Protein AF-A0A971DNL9-F1 (afdb_monomer)

Sequence (76 aa):
MIIDIHGHLGNINIAPFWQADEKKLEEHLNKAGVDYLCVSSSKSLMYDVEEGNADLAKALEISDKLLGYVTVNPIF

Mean predicted aligned error: 2.83 Å

pLDDT: mean 94.61, std 5.97, range [64.81, 98.5]

Nearest PDB structures (foldseek):
  4s1o-assembly1_A  TM=6.546E-01  e=3.845E+00  Mycobacterium tuberculosis H37Rv
  9fyb-assembly1_B  TM=6.368E-01  e=6.155E+00  Enterococcus faecium
  4s1o-assembly2_B  TM=5.677E-01  e=8.055E+00  Mycobacterium tuberculosis H37Rv
  7yzm-assembly1_B  TM=5.079E-01  e=6.155E+00  Carboxydothermus hydrogenoformans Z-2901

Secondary structure (DSSP, 8-state):
--EEEEEEEEEE-SSSPEEE-HHHHHHHHHHHT-SEEEEEEHHHHHT-HHHHHHHHHHHHTT-TTEEEE----TT-

Solvent-accessible surface area (backbone atoms only — not comparable to full-atom values): 4385 Å² total; per-residue (Å²): 140,42,72,46,80,80,47,62,39,44,57,44,96,51,89,78,71,49,71,27,53,64,67,51,48,52,55,49,33,60,75,70,69,36,63,34,40,28,28,32,27,33,38,28,77,73,78,39,40,66,64,17,42,54,54,43,54,58,43,47,77,75,31,96,46,49,42,80,48,82,65,79,66,88,92,108

Radius of gyration: 12.16 Å; Cα contacts (8 Å, |Δi|>4): 124; chains: 1; bounding box: 26×26×34 Å

Structure (mmCIF, N/CA/C/O backbone):
data_AF-A0A971DNL9-F1
#
_entry.id   AF-A0A971DNL9-F1
#
loop_
_atom_site.group_PDB
_atom_site.id
_atom_site.type_symbol
_atom_site.label_atom_id
_atom_site.label_alt_id
_atom_site.label_comp_id
_atom_site.label_asym_id
_atom_site.label_entity_id
_atom_site.label_seq_id
_atom_site.pdbx_PDB_ins_code
_atom_site.Cartn_x
_atom_site.Cartn_y
_atom_sit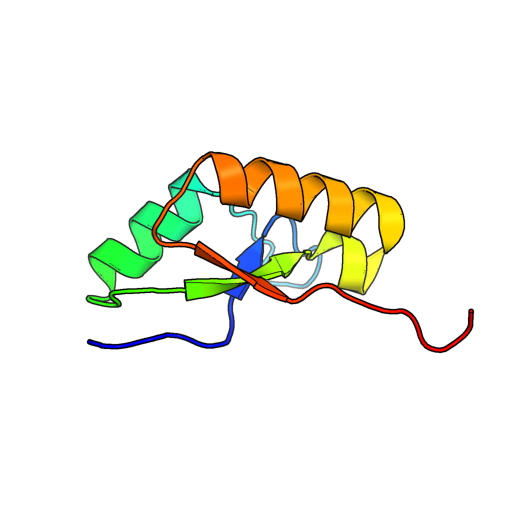e.Cartn_z
_atom_site.occupancy
_atom_site.B_iso_or_equiv
_atom_site.auth_seq_id
_atom_site.auth_comp_id
_atom_site.auth_asym_id
_atom_site.auth_atom_id
_atom_site.pdbx_PDB_model_num
ATOM 1 N N . MET A 1 1 ? -16.787 -2.683 11.171 1.00 92.50 1 MET A N 1
ATOM 2 C CA . MET A 1 1 ? -15.940 -3.127 10.057 1.00 92.50 1 MET A CA 1
ATOM 3 C C . MET A 1 1 ? -16.190 -2.236 8.857 1.00 92.50 1 MET A C 1
ATOM 5 O O . MET A 1 1 ? -17.169 -2.429 8.145 1.00 92.50 1 MET A O 1
ATOM 9 N N . ILE A 1 2 ? -15.337 -1.233 8.698 1.00 98.12 2 ILE A N 1
ATOM 10 C CA . ILE A 1 2 ? -15.266 -0.298 7.581 1.00 98.12 2 ILE A CA 1
ATOM 11 C C . ILE A 1 2 ? -13.938 -0.564 6.879 1.00 98.12 2 ILE A C 1
ATOM 13 O O . ILE A 1 2 ? -12.891 -0.560 7.522 1.00 98.12 2 ILE A O 1
ATOM 17 N N . ILE A 1 3 ? -13.991 -0.811 5.576 1.00 98.31 3 ILE A N 1
ATOM 18 C CA . ILE A 1 3 ? -12.807 -1.037 4.750 1.00 98.31 3 ILE A CA 1
ATOM 19 C C . ILE A 1 3 ? -12.765 0.079 3.719 1.00 98.31 3 ILE A C 1
ATOM 21 O O . ILE A 1 3 ? -13.727 0.255 2.970 1.00 98.31 3 ILE A O 1
ATOM 25 N N . ASP A 1 4 ? -11.667 0.822 3.694 1.00 98.19 4 ASP A N 1
ATOM 26 C CA . ASP A 1 4 ? -11.372 1.736 2.600 1.00 98.19 4 ASP A CA 1
ATOM 27 C C . ASP A 1 4 ? -10.608 0.961 1.525 1.00 98.19 4 ASP A C 1
ATOM 29 O O . ASP A 1 4 ? -9.584 0.333 1.794 1.00 98.19 4 ASP A O 1
ATOM 33 N N . ILE A 1 5 ? -11.143 0.959 0.309 1.00 98.12 5 ILE A N 1
ATOM 34 C CA . ILE A 1 5 ? -10.601 0.189 -0.810 1.00 98.12 5 ILE A CA 1
ATOM 35 C C . ILE A 1 5 ? -9.632 1.003 -1.673 1.00 98.12 5 ILE A C 1
ATOM 37 O O . ILE A 1 5 ? -9.205 0.510 -2.714 1.00 98.12 5 ILE A O 1
ATOM 41 N N . HIS A 1 6 ? -9.306 2.244 -1.300 1.00 96.69 6 HIS A N 1
ATOM 42 C CA . HIS A 1 6 ? -8.469 3.107 -2.130 1.00 96.69 6 HIS A CA 1
ATOM 43 C C . HIS A 1 6 ? -7.484 3.941 -1.305 1.00 96.69 6 HIS A C 1
ATOM 45 O O . HIS A 1 6 ? -7.712 5.112 -1.014 1.00 96.69 6 HIS A O 1
ATOM 51 N N . GLY A 1 7 ? -6.305 3.377 -1.051 1.00 95.06 7 GLY A N 1
ATOM 52 C CA . GLY A 1 7 ? -5.121 4.116 -0.613 1.00 95.06 7 GLY A CA 1
ATOM 53 C C . GLY A 1 7 ? -3.913 3.897 -1.524 1.00 95.06 7 GLY A C 1
ATOM 54 O O . GLY A 1 7 ? -3.885 2.979 -2.353 1.00 95.06 7 GLY A O 1
ATOM 55 N N . HIS A 1 8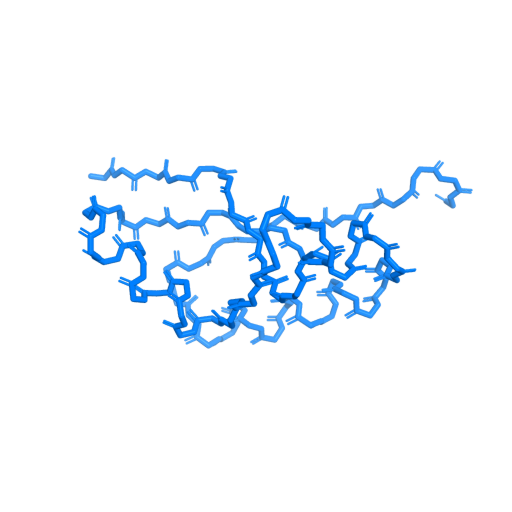 ? -2.882 4.727 -1.3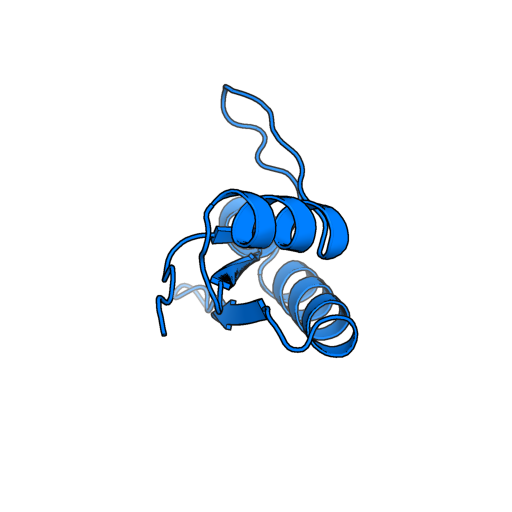44 1.00 96.25 8 HIS A N 1
ATOM 56 C CA . HIS A 1 8 ? -1.589 4.500 -1.985 1.00 96.25 8 HIS A CA 1
ATOM 57 C C . HIS A 1 8 ? -0.422 4.620 -1.002 1.00 96.25 8 HIS A C 1
ATOM 59 O O . HIS A 1 8 ? -0.365 5.553 -0.204 1.00 96.25 8 HIS A O 1
ATOM 65 N N . LEU A 1 9 ? 0.508 3.668 -1.088 1.00 97.31 9 LEU A N 1
ATOM 66 C CA . LEU A 1 9 ? 1.775 3.646 -0.363 1.00 97.31 9 LEU A CA 1
ATOM 67 C C . LEU A 1 9 ? 2.855 4.371 -1.172 1.00 97.31 9 LEU A C 1
ATOM 69 O O . LEU A 1 9 ? 3.014 4.142 -2.373 1.00 97.31 9 LEU A O 1
ATOM 73 N N . GLY A 1 10 ? 3.657 5.182 -0.492 1.00 95.31 10 GLY A N 1
ATOM 74 C CA . GLY A 1 10 ? 4.805 5.866 -1.068 1.00 95.31 10 GLY A CA 1
ATOM 75 C C . GLY A 1 10 ? 4.498 7.313 -1.431 1.00 95.31 10 GLY A C 1
ATOM 76 O O . GLY A 1 10 ? 3.755 8.001 -0.735 1.00 95.31 10 GLY A O 1
ATOM 77 N N . ASN A 1 11 ? 5.139 7.797 -2.491 1.00 92.81 11 ASN A N 1
ATOM 78 C CA . ASN A 1 11 ? 5.114 9.199 -2.891 1.00 92.81 11 ASN A CA 1
ATOM 79 C C . ASN A 1 11 ? 4.260 9.398 -4.149 1.00 92.81 11 ASN A C 1
ATOM 81 O O . ASN A 1 11 ? 4.489 8.720 -5.151 1.00 92.81 11 ASN A O 1
ATOM 85 N N . ILE A 1 12 ? 3.330 10.353 -4.110 1.00 86.50 12 ILE A N 1
ATOM 86 C CA . ILE A 1 12 ? 2.637 10.855 -5.297 1.00 86.50 12 ILE A CA 1
ATOM 87 C C . ILE A 1 12 ? 3.183 12.238 -5.644 1.00 86.50 12 ILE A C 1
ATOM 89 O O . ILE A 1 12 ? 2.958 13.220 -4.938 1.00 86.50 12 ILE A O 1
ATOM 93 N N . ASN A 1 13 ? 3.849 12.327 -6.797 1.00 81.06 13 ASN A N 1
ATOM 94 C CA . ASN A 1 13 ? 4.414 13.578 -7.306 1.00 81.06 13 ASN A CA 1
ATOM 95 C C . ASN A 1 13 ? 3.418 14.395 -8.159 1.00 81.06 13 ASN A C 1
ATOM 97 O O . ASN A 1 13 ? 3.797 15.053 -9.126 1.00 81.06 13 ASN A O 1
ATOM 101 N N . ILE A 1 14 ? 2.127 14.313 -7.833 1.00 79.31 14 ILE A N 1
ATOM 102 C CA . ILE A 1 14 ? 1.039 15.066 -8.471 1.00 79.31 14 ILE A CA 1
ATOM 103 C C . ILE A 1 14 ? 0.419 15.948 -7.394 1.00 79.31 14 ILE A C 1
ATOM 105 O O . ILE A 1 14 ? 0.151 15.469 -6.300 1.00 79.31 14 ILE A O 1
ATOM 109 N N . ALA A 1 15 ? 0.205 17.233 -7.685 1.00 77.12 15 ALA A N 1
ATOM 110 C CA . ALA A 1 15 ? -0.316 18.176 -6.701 1.00 77.12 15 ALA A CA 1
ATOM 111 C C . ALA A 1 15 ? -1.718 17.765 -6.181 1.00 77.12 15 ALA A C 1
ATOM 113 O O . ALA A 1 15 ? -2.593 17.472 -6.998 1.00 77.12 15 ALA A O 1
ATOM 114 N N . PRO A 1 16 ? -1.969 17.819 -4.856 1.00 79.75 16 PRO A N 1
ATOM 115 C CA . PRO A 1 16 ? -1.017 18.174 -3.799 1.00 79.75 16 PRO A CA 1
ATOM 116 C C . PRO A 1 16 ? 0.031 17.073 -3.593 1.00 79.75 16 PRO A C 1
ATOM 118 O O . PRO A 1 16 ? -0.322 15.908 -3.511 1.00 79.75 16 PRO A O 1
ATOM 121 N N . PHE A 1 17 ? 1.311 17.441 -3.482 1.00 85.69 17 PHE A N 1
ATOM 122 C CA . PHE A 1 17 ? 2.372 16.472 -3.196 1.00 85.69 17 PHE A CA 1
ATOM 123 C C . PHE A 1 17 ? 2.129 15.826 -1.834 1.00 85.69 17 PHE A C 1
ATOM 125 O O . PHE A 1 17 ? 1.962 16.534 -0.835 1.00 85.69 17 PHE A O 1
ATOM 132 N N . TRP A 1 18 ? 2.143 14.499 -1.782 1.00 88.56 18 TRP A N 1
ATOM 133 C CA . TRP A 1 18 ? 2.018 13.777 -0.527 1.00 88.56 18 TRP A CA 1
ATOM 134 C C . TRP A 1 18 ? 2.822 12.484 -0.536 1.00 88.56 18 TRP A C 1
ATOM 136 O O . TRP A 1 18 ? 3.044 11.851 -1.568 1.00 88.56 18 TRP A O 1
ATOM 14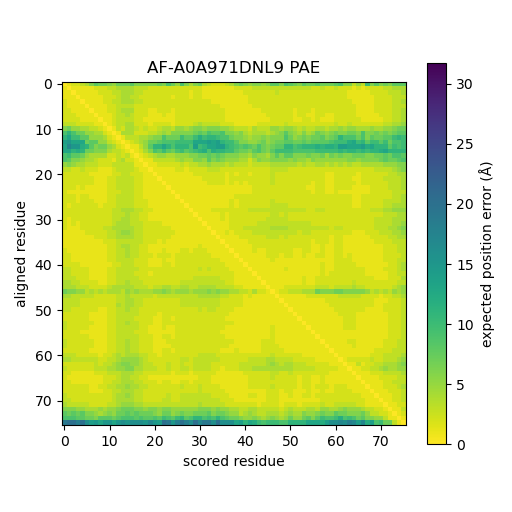6 N N 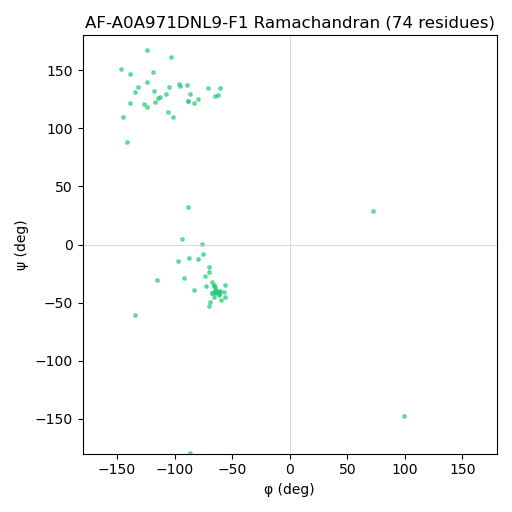. GLN A 1 19 ? 3.249 12.105 0.664 1.00 93.19 19 GLN A N 1
ATOM 147 C CA . GLN A 1 19 ? 3.994 10.892 0.933 1.00 93.19 19 GLN A CA 1
ATOM 148 C C . GLN A 1 19 ? 3.397 10.220 2.164 1.00 93.19 19 GLN A C 1
ATOM 150 O O . GLN A 1 19 ? 3.192 10.875 3.188 1.00 93.19 19 GLN A O 1
ATOM 155 N N . ALA A 1 20 ? 3.138 8.921 2.063 1.00 95.56 20 ALA A N 1
ATOM 156 C CA . ALA A 1 20 ? 2.679 8.117 3.183 1.00 95.56 20 ALA A CA 1
ATOM 157 C C . ALA A 1 20 ? 3.383 6.757 3.175 1.00 95.56 20 ALA A C 1
ATOM 159 O O . ALA A 1 20 ? 3.323 6.021 2.191 1.00 95.56 20 ALA A O 1
ATOM 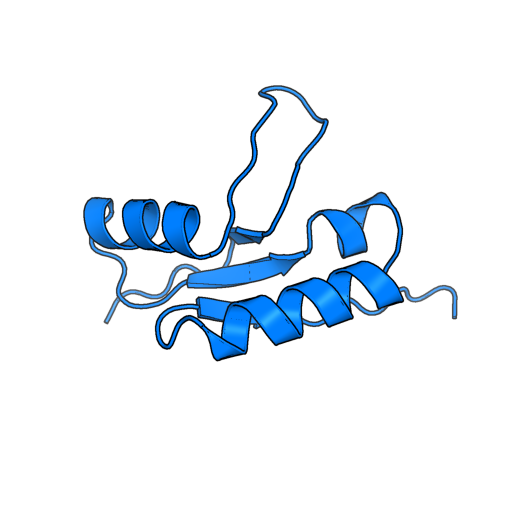160 N N . ASP A 1 21 ? 4.073 6.449 4.268 1.00 96.69 21 ASP A N 1
ATOM 161 C CA . ASP A 1 21 ? 4.549 5.105 4.580 1.00 96.69 21 ASP A CA 1
ATOM 162 C C . ASP A 1 21 ? 3.454 4.319 5.328 1.00 96.69 21 ASP A C 1
ATOM 164 O O . ASP A 1 21 ? 2.351 4.827 5.563 1.00 96.69 21 ASP A O 1
ATOM 168 N N . GLU A 1 22 ? 3.738 3.074 5.701 1.00 97.00 22 GLU A N 1
ATOM 169 C CA . GLU A 1 22 ? 2.792 2.202 6.396 1.00 97.00 22 GLU A CA 1
ATOM 170 C C . GLU A 1 22 ? 2.282 2.821 7.703 1.00 97.00 22 GLU A C 1
ATOM 172 O O . GLU A 1 22 ? 1.083 2.800 7.982 1.00 97.00 22 GLU A O 1
ATOM 177 N N . LYS A 1 23 ? 3.169 3.474 8.462 1.00 97.25 23 LYS A N 1
ATOM 178 C CA . LYS A 1 23 ? 2.825 4.127 9.732 1.00 97.25 23 LYS A CA 1
ATOM 179 C C . LYS A 1 23 ? 1.915 5.316 9.505 1.00 97.25 23 LYS A C 1
ATOM 181 O O . LYS A 1 23 ? 0.961 5.523 10.254 1.00 97.25 23 LYS A O 1
ATOM 186 N N . LYS A 1 24 ? 2.188 6.110 8.471 1.00 97.31 24 LYS A N 1
ATOM 187 C CA . LYS A 1 24 ? 1.382 7.283 8.161 1.00 97.31 24 LYS A CA 1
ATOM 188 C C . LYS A 1 24 ? -0.018 6.896 7.707 1.00 97.31 24 LYS A C 1
ATOM 190 O O . LYS A 1 24 ? -0.994 7.506 8.143 1.00 97.31 24 LYS A O 1
ATOM 195 N N . LEU A 1 25 ? -0.116 5.864 6.875 1.00 97.38 25 LEU A N 1
ATOM 196 C CA . LEU A 1 25 ? -1.391 5.277 6.471 1.00 97.38 25 LEU A CA 1
ATOM 197 C C . LEU A 1 25 ? -2.147 4.724 7.685 1.00 97.38 25 LEU A C 1
ATOM 199 O O . LEU A 1 25 ? -3.346 4.975 7.822 1.00 97.38 25 LEU A O 1
ATOM 203 N N . GLU A 1 26 ? -1.437 4.083 8.616 1.00 97.25 26 GLU A N 1
ATOM 204 C CA . GLU A 1 26 ? -2.010 3.628 9.879 1.00 97.25 26 GLU A CA 1
ATOM 205 C C . GLU A 1 26 ? -2.564 4.763 10.756 1.00 97.25 26 GLU A C 1
ATOM 207 O O . GLU A 1 26 ? -3.655 4.681 11.326 1.00 97.25 26 GLU A O 1
ATOM 212 N N . GLU A 1 27 ? -1.841 5.873 10.867 1.00 97.50 27 GLU A N 1
ATOM 213 C CA . GLU A 1 27 ? -2.353 7.054 11.561 1.00 97.50 27 GLU A CA 1
ATOM 214 C C . GLU A 1 27 ? -3.630 7.587 10.904 1.00 97.50 27 GLU A C 1
ATOM 216 O O . GLU A 1 27 ? -4.548 8.027 11.603 1.00 97.50 27 GLU A O 1
ATOM 221 N N . HIS A 1 28 ? -3.682 7.582 9.571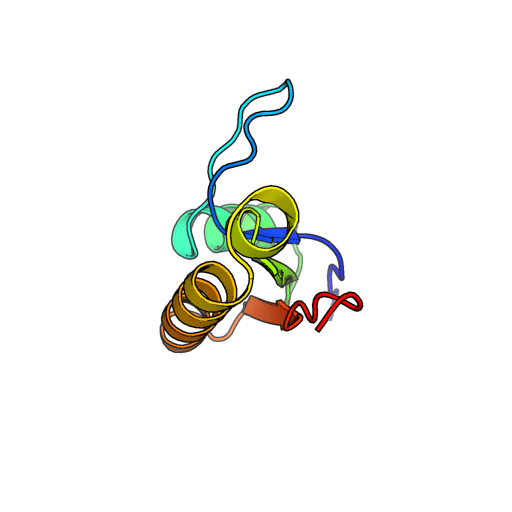 1.00 96.38 28 HIS A N 1
ATOM 222 C CA . HIS A 1 28 ? -4.814 8.097 8.812 1.00 96.38 28 HIS A CA 1
ATOM 223 C C . HIS A 1 28 ? -6.057 7.223 8.962 1.00 96.38 28 HIS A C 1
ATOM 225 O O . HIS A 1 28 ? -7.104 7.769 9.321 1.00 96.38 28 HIS A O 1
ATOM 231 N N . LEU A 1 29 ? -5.957 5.898 8.783 1.00 96.56 29 LEU A N 1
ATOM 232 C CA . LEU A 1 29 ? -7.134 5.032 8.926 1.00 96.56 29 LEU A CA 1
ATOM 233 C C . LEU A 1 29 ? -7.672 5.055 10.367 1.00 96.56 29 LEU A C 1
ATOM 235 O O . LEU A 1 29 ? -8.882 5.168 10.565 1.00 96.56 29 LEU A O 1
ATOM 239 N N . ASN A 1 30 ? -6.786 5.069 11.375 1.00 96.81 30 ASN A N 1
ATOM 240 C CA . ASN A 1 30 ? -7.192 5.150 12.781 1.00 96.81 30 ASN A CA 1
ATOM 241 C C . ASN A 1 30 ? -7.961 6.449 13.077 1.00 96.81 30 ASN A C 1
ATOM 243 O O . ASN A 1 30 ? -8.993 6.419 13.745 1.00 96.81 30 ASN A O 1
ATOM 247 N N . LYS A 1 31 ? -7.493 7.596 12.562 1.00 98.06 31 LYS A N 1
ATOM 248 C CA . LYS A 1 31 ? -8.183 8.892 12.719 1.00 98.06 31 LYS A CA 1
ATOM 249 C C . LYS A 1 31 ? -9.515 8.946 11.972 1.00 98.06 31 LYS A C 1
ATOM 251 O O . LYS A 1 31 ? -10.427 9.631 12.425 1.00 98.06 31 LYS A O 1
ATOM 256 N N . ALA A 1 32 ? -9.618 8.248 10.844 1.00 97.62 32 ALA A N 1
ATOM 257 C CA . ALA A 1 32 ? -10.831 8.183 10.037 1.00 97.62 32 ALA A CA 1
ATOM 258 C C . ALA A 1 32 ? -11.882 7.200 10.588 1.00 97.62 32 ALA A C 1
ATOM 260 O O . ALA A 1 32 ? -13.027 7.231 10.142 1.00 97.62 32 ALA A O 1
ATOM 261 N N . GLY A 1 33 ? -11.519 6.339 11.546 1.00 97.94 33 GLY A N 1
ATOM 262 C CA . GLY A 1 33 ? -12.399 5.273 12.033 1.00 97.94 33 GLY A CA 1
ATOM 263 C C . GLY A 1 33 ? -12.581 4.134 11.023 1.00 97.94 33 GLY A C 1
ATOM 264 O O . GLY A 1 33 ? -13.632 3.498 11.006 1.00 97.94 33 GLY A O 1
ATOM 265 N N . VAL A 1 34 ? -11.579 3.903 10.169 1.00 98.31 34 VAL A N 1
ATOM 266 C CA . VAL A 1 34 ? -11.534 2.805 9.194 1.00 98.31 34 VAL A CA 1
ATOM 267 C C . VAL A 1 34 ? -10.762 1.632 9.806 1.00 98.31 34 VAL A C 1
ATOM 269 O O . VAL A 1 34 ? -9.720 1.832 10.427 1.00 98.31 34 VAL A O 1
ATOM 272 N N . ASP A 1 35 ? -11.272 0.410 9.643 1.00 98.38 35 ASP A N 1
ATOM 273 C CA . ASP A 1 35 ? -10.688 -0.796 10.243 1.00 98.38 35 ASP A CA 1
ATOM 274 C C . ASP A 1 35 ? -9.534 -1.365 9.397 1.00 98.38 35 ASP A C 1
ATOM 276 O O . ASP A 1 35 ? -8.518 -1.775 9.958 1.00 98.38 35 ASP A O 1
ATOM 280 N N . TYR A 1 36 ? -9.673 -1.346 8.064 1.00 98.50 36 TYR A N 1
ATOM 281 C CA . TYR A 1 36 ? -8.657 -1.806 7.108 1.00 98.50 36 TYR A CA 1
ATOM 282 C C . TYR A 1 36 ? -8.546 -0.867 5.906 1.00 98.50 36 TYR A C 1
ATOM 284 O O . TYR A 1 36 ? -9.555 -0.326 5.449 1.00 98.50 36 TYR A O 1
ATOM 292 N N . LEU A 1 37 ? -7.339 -0.726 5.359 1.00 98.44 37 LEU A N 1
ATOM 293 C CA . LEU A 1 37 ? -7.075 0.075 4.163 1.00 98.44 37 LEU A CA 1
ATOM 294 C C . LEU A 1 37 ? -6.404 -0.777 3.081 1.00 98.44 37 LEU A C 1
ATOM 296 O O . LEU A 1 37 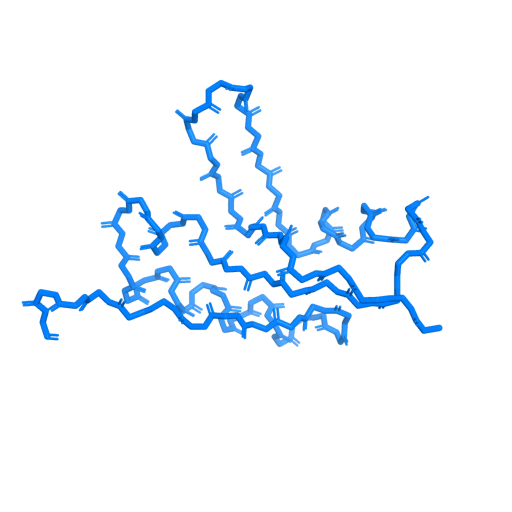? -5.287 -1.257 3.269 1.00 98.44 37 LEU A O 1
ATOM 300 N N . CYS A 1 38 ? -7.055 -0.926 1.928 1.00 98.44 38 CYS A N 1
ATOM 301 C CA . CYS A 1 38 ? -6.428 -1.505 0.746 1.00 98.44 38 CYS A CA 1
ATOM 302 C C . CYS A 1 38 ? -5.555 -0.459 0.051 1.00 98.44 38 CYS A C 1
ATOM 304 O O . CYS A 1 38 ? -6.032 0.611 -0.330 1.00 98.44 38 CYS A O 1
ATOM 306 N N . VAL A 1 39 ? -4.285 -0.784 -0.163 1.00 98.06 39 VAL A N 1
ATOM 307 C CA . VAL A 1 39 ? -3.298 0.106 -0.762 1.00 98.06 39 VAL A CA 1
ATOM 308 C C . VAL A 1 39 ? -2.650 -0.508 -1.993 1.00 98.06 39 VAL A C 1
ATOM 310 O O . VAL A 1 39 ? -2.315 -1.690 -2.038 1.00 98.06 39 VAL A O 1
ATOM 313 N N . SER A 1 40 ? -2.444 0.330 -3.001 1.00 97.81 40 SER A N 1
ATOM 314 C CA . SER A 1 40 ? -1.518 0.063 -4.107 1.00 97.81 40 SER A CA 1
ATOM 315 C C . SER A 1 40 ? -0.232 0.867 -3.905 1.00 97.81 40 SER A C 1
ATOM 317 O O . SER A 1 40 ? -0.212 1.837 -3.150 1.00 97.81 40 SER A O 1
ATOM 319 N N . SER A 1 41 ? 0.861 0.493 -4.564 1.00 97.50 41 SER A N 1
ATOM 320 C CA . SER A 1 41 ? 2.098 1.279 -4.518 1.00 97.50 41 SER A CA 1
ATOM 321 C C . SER A 1 41 ? 2.055 2.415 -5.536 1.00 97.50 41 SER A C 1
ATOM 323 O O . SER A 1 41 ? 1.951 2.165 -6.736 1.00 97.50 41 SER A O 1
ATOM 325 N N . SER A 1 42 ? 2.203 3.666 -5.086 1.00 96.25 42 SER A N 1
ATOM 326 C CA . SER A 1 42 ? 2.339 4.825 -5.982 1.00 96.25 42 SER A CA 1
ATOM 327 C C . SER A 1 42 ? 3.505 4.639 -6.953 1.00 96.25 42 SER A C 1
ATOM 329 O O . SER A 1 42 ? 3.421 5.021 -8.118 1.00 96.25 42 SER A O 1
ATOM 331 N N . LYS A 1 43 ? 4.582 3.984 -6.500 1.00 95.69 43 LYS A N 1
ATOM 332 C CA . LYS A 1 43 ? 5.746 3.665 -7.329 1.00 95.69 43 LYS A CA 1
ATOM 333 C C . LYS A 1 43 ? 5.403 2.685 -8.443 1.00 95.69 43 LYS A C 1
ATOM 335 O O . LYS A 1 43 ? 5.800 2.932 -9.579 1.00 95.69 43 LYS A O 1
ATOM 340 N N . SER A 1 44 ? 4.600 1.660 -8.148 1.00 96.06 44 SER A N 1
ATOM 341 C CA . SER A 1 44 ? 4.114 0.739 -9.176 1.00 96.06 44 SER A CA 1
ATOM 342 C C . SER A 1 44 ? 3.205 1.413 -10.189 1.00 96.06 44 SER A C 1
ATOM 344 O O . SER A 1 44 ? 3.264 1.092 -11.369 1.00 96.06 44 SER A O 1
ATOM 346 N N . LEU A 1 45 ? 2.373 2.357 -9.752 1.00 93.50 45 LEU A N 1
ATOM 347 C CA . LEU A 1 45 ? 1.455 3.052 -10.653 1.00 93.50 45 LEU A CA 1
ATOM 348 C C . LEU A 1 45 ? 2.159 4.069 -11.563 1.00 93.50 45 LEU A C 1
ATOM 350 O O . LEU A 1 45 ? 1.642 4.373 -12.636 1.00 93.50 45 LEU A O 1
ATOM 354 N N . MET A 1 46 ? 3.300 4.621 -11.138 1.00 91.31 46 MET A N 1
ATOM 355 C CA . MET A 1 46 ? 3.909 5.785 -11.793 1.00 91.31 46 MET A CA 1
ATOM 356 C C . MET A 1 46 ? 5.276 5.530 -12.434 1.00 91.31 46 MET A C 1
ATOM 358 O O . MET A 1 46 ? 5.614 6.225 -13.392 1.00 91.31 46 MET A O 1
ATOM 362 N N . TYR A 1 47 ? 6.078 4.604 -11.904 1.00 89.06 47 TYR A N 1
ATOM 363 C CA . TYR A 1 47 ? 7.503 4.510 -12.246 1.00 89.06 47 TYR A CA 1
ATOM 364 C C . TYR A 1 47 ? 7.952 3.077 -12.534 1.00 89.06 47 TYR A C 1
ATOM 366 O O . TYR A 1 47 ? 8.409 2.796 -13.639 1.00 89.06 47 TYR A O 1
ATOM 374 N N . ASP A 1 48 ? 7.825 2.187 -11.549 1.00 94.44 48 ASP A N 1
ATOM 375 C CA . ASP A 1 48 ? 8.387 0.837 -11.583 1.00 94.44 48 ASP A CA 1
ATOM 376 C C . ASP A 1 48 ? 7.447 -0.143 -10.877 1.00 94.44 48 ASP A C 1
ATOM 378 O O . ASP A 1 48 ? 7.269 -0.099 -9.654 1.00 94.44 48 ASP A O 1
ATOM 382 N N . VAL A 1 49 ? 6.824 -1.019 -11.670 1.00 96.38 49 VAL A N 1
ATOM 383 C CA . VAL A 1 49 ? 5.833 -1.983 -11.184 1.00 96.38 49 VAL A CA 1
ATOM 384 C C . VAL A 1 49 ? 6.452 -3.007 -10.246 1.00 96.38 49 VAL A C 1
ATOM 386 O O . VAL A 1 49 ? 5.865 -3.280 -9.198 1.00 96.38 49 VAL A O 1
ATOM 389 N N . GLU A 1 50 ? 7.611 -3.557 -10.604 1.00 96.12 50 GLU A N 1
ATOM 390 C CA . GLU A 1 50 ? 8.265 -4.631 -9.858 1.00 96.12 50 GLU A CA 1
ATOM 391 C C . GLU A 1 50 ? 8.793 -4.107 -8.525 1.00 96.12 50 GLU A C 1
ATOM 393 O O . GLU A 1 50 ? 8.420 -4.620 -7.467 1.00 96.12 50 GLU A O 1
ATOM 398 N N . GLU A 1 51 ? 9.582 -3.031 -8.563 1.00 97.31 51 GLU A N 1
ATOM 399 C CA . GLU A 1 51 ? 10.162 -2.444 -7.358 1.00 97.31 51 GLU A CA 1
ATOM 400 C C . GLU A 1 51 ? 9.062 -1.911 -6.430 1.00 97.31 51 GLU A C 1
ATOM 402 O O . GLU A 1 51 ? 9.090 -2.142 -5.221 1.00 97.31 51 GLU A O 1
ATOM 407 N N . GLY A 1 52 ? 8.032 -1.267 -6.988 1.00 97.19 52 GLY A N 1
ATOM 408 C CA . GLY A 1 52 ? 6.908 -0.775 -6.200 1.00 97.19 52 GLY A CA 1
ATOM 409 C C . GLY A 1 52 ? 6.071 -1.884 -5.554 1.00 97.19 52 GLY A C 1
ATOM 410 O O . GLY A 1 52 ? 5.607 -1.694 -4.428 1.00 97.19 52 GLY A O 1
ATOM 411 N N . ASN A 1 53 ? 5.906 -3.039 -6.209 1.00 98.00 53 ASN A N 1
ATOM 412 C CA . ASN A 1 53 ? 5.196 -4.183 -5.632 1.00 98.00 53 ASN A CA 1
ATOM 413 C C . ASN A 1 53 ? 6.038 -4.846 -4.533 1.00 98.00 53 ASN A C 1
ATOM 415 O O . ASN A 1 53 ? 5.489 -5.287 -3.525 1.00 98.00 53 ASN A O 1
ATOM 419 N N . ALA A 1 54 ? 7.363 -4.892 -4.702 1.00 98.00 54 ALA A N 1
ATOM 420 C CA . ALA A 1 54 ? 8.277 -5.376 -3.673 1.00 98.00 54 ALA A CA 1
ATOM 421 C C . ALA A 1 54 ? 8.271 -4.465 -2.433 1.00 98.00 54 ALA A C 1
ATOM 423 O O . ALA A 1 54 ? 8.272 -4.957 -1.304 1.00 98.00 54 ALA A O 1
ATOM 424 N N . ASP A 1 55 ? 8.221 -3.145 -2.628 1.00 97.38 55 ASP A N 1
ATOM 425 C CA . ASP A 1 55 ? 8.086 -2.175 -1.537 1.00 97.38 55 ASP A CA 1
ATOM 426 C C . ASP A 1 55 ? 6.732 -2.318 -0.819 1.00 97.38 55 ASP A C 1
ATOM 428 O O . ASP A 1 55 ? 6.683 -2.302 0.412 1.00 97.38 55 ASP A O 1
ATOM 432 N N . LEU A 1 56 ? 5.645 -2.549 -1.568 1.00 98.12 56 LEU A N 1
ATOM 433 C CA . LEU A 1 56 ? 4.331 -2.861 -0.999 1.00 98.12 56 LEU A CA 1
ATOM 434 C C . LEU A 1 56 ? 4.369 -4.129 -0.141 1.00 98.12 56 LEU A C 1
ATOM 436 O O . LEU A 1 56 ? 3.886 -4.103 0.986 1.00 98.12 56 LEU A O 1
ATOM 440 N N . ALA A 1 57 ? 4.961 -5.218 -0.636 1.00 98.31 57 ALA A N 1
ATOM 441 C CA . ALA A 1 57 ? 5.043 -6.474 0.109 1.00 98.31 57 ALA A CA 1
ATOM 442 C C . ALA A 1 57 ? 5.722 -6.289 1.477 1.00 98.31 57 ALA A C 1
ATOM 444 O O . ALA A 1 57 ? 5.181 -6.729 2.487 1.00 98.31 57 ALA A O 1
ATOM 445 N N . LYS A 1 58 ? 6.840 -5.551 1.528 1.00 97.81 58 LYS A N 1
ATOM 446 C CA . LYS A 1 58 ? 7.538 -5.231 2.787 1.00 97.81 58 LYS A CA 1
ATOM 447 C C . LYS A 1 58 ? 6.668 -4.422 3.750 1.00 97.81 58 LYS A C 1
ATOM 449 O O . LYS A 1 58 ? 6.689 -4.673 4.947 1.00 97.81 58 LYS A O 1
ATOM 454 N N . ALA A 1 59 ? 5.909 -3.448 3.247 1.00 96.94 59 ALA A N 1
ATOM 455 C CA . ALA A 1 59 ? 5.029 -2.633 4.084 1.00 96.94 59 ALA A CA 1
ATOM 456 C C . ALA A 1 59 ? 3.880 -3.453 4.698 1.00 96.94 59 ALA A C 1
ATOM 458 O O . ALA A 1 59 ? 3.507 -3.227 5.848 1.00 96.94 59 ALA A O 1
ATOM 459 N N . LEU A 1 60 ? 3.346 -4.429 3.958 1.00 97.69 60 LEU A N 1
ATOM 460 C CA . LEU A 1 60 ? 2.283 -5.319 4.439 1.00 97.69 60 LEU A CA 1
ATOM 461 C C . LEU A 1 60 ? 2.769 -6.310 5.508 1.00 97.69 60 LEU A C 1
ATOM 463 O O . LEU A 1 60 ? 1.970 -6.748 6.324 1.00 97.69 60 LEU A O 1
ATOM 467 N N . GLU A 1 61 ? 4.065 -6.634 5.557 1.00 97.56 61 GLU A N 1
ATOM 468 C CA . GLU A 1 61 ? 4.642 -7.431 6.655 1.00 97.56 61 GLU A CA 1
ATOM 469 C C . GLU A 1 61 ? 4.694 -6.663 7.987 1.00 97.56 61 GLU A C 1
ATOM 471 O O . GLU A 1 61 ? 4.817 -7.272 9.049 1.00 97.56 61 GLU A O 1
ATOM 476 N N . ILE A 1 62 ? 4.620 -5.328 7.944 1.00 96.50 62 ILE A N 1
ATOM 477 C CA . ILE A 1 62 ? 4.724 -4.457 9.123 1.00 96.50 62 ILE A CA 1
ATOM 478 C C . ILE A 1 62 ? 3.343 -4.157 9.724 1.00 96.50 62 ILE A C 1
ATOM 480 O O . ILE A 1 62 ? 3.247 -3.925 10.929 1.00 96.50 62 ILE A O 1
ATOM 484 N N . SER A 1 63 ? 2.284 -4.156 8.906 1.00 94.56 63 SER A N 1
ATOM 485 C CA . SER A 1 63 ? 0.942 -3.727 9.306 1.00 94.56 63 SER A CA 1
ATOM 486 C C . SER A 1 63 ? -0.135 -4.767 9.013 1.00 94.56 63 SER A C 1
ATOM 488 O O . SER A 1 63 ? -0.444 -5.041 7.857 1.00 94.56 63 SER A O 1
ATOM 490 N N . ASP A 1 64 ? -0.831 -5.215 10.059 1.00 95.81 64 ASP A N 1
ATOM 491 C CA . ASP A 1 64 ? -2.014 -6.080 9.931 1.00 95.81 64 ASP A CA 1
ATOM 492 C C . ASP A 1 64 ? -3.276 -5.328 9.454 1.00 95.81 64 ASP A C 1
ATOM 494 O O . ASP A 1 64 ? -4.319 -5.939 9.208 1.00 95.81 64 ASP A O 1
ATOM 498 N N . LYS A 1 65 ? -3.223 -3.990 9.369 1.00 97.56 65 LYS A N 1
ATOM 499 C CA . LYS A 1 65 ? -4.361 -3.138 8.970 1.00 97.56 65 LYS A CA 1
ATOM 500 C C . LYS A 1 65 ? -4.342 -2.754 7.494 1.00 97.56 65 LYS A C 1
ATOM 502 O O . LYS A 1 65 ? -5.346 -2.256 6.976 1.00 97.56 65 LYS A O 1
ATOM 507 N N . LEU A 1 66 ? -3.211 -2.955 6.827 1.00 98.31 66 LEU A N 1
ATOM 508 C CA . LEU A 1 66 ? -3.052 -2.671 5.410 1.00 98.31 66 LEU A CA 1
ATOM 509 C C . LEU A 1 66 ? -3.274 -3.945 4.593 1.00 98.31 66 LEU A C 1
ATOM 511 O O . LEU A 1 66 ? -2.818 -5.026 4.949 1.00 98.31 66 LEU A O 1
ATOM 515 N N . LEU A 1 67 ? -3.978 -3.808 3.473 1.00 98.31 67 LEU A N 1
ATOM 516 C CA . LEU A 1 67 ? -4.196 -4.865 2.485 1.00 98.31 67 LEU A CA 1
ATOM 517 C C . LEU A 1 67 ? -3.594 -4.426 1.148 1.00 98.31 67 LEU A C 1
ATOM 519 O O . LEU A 1 67 ? -3.571 -3.239 0.846 1.00 98.31 67 LEU A O 1
ATOM 523 N N . GLY A 1 68 ? -3.099 -5.358 0.334 1.00 97.69 68 GLY A N 1
ATOM 524 C CA . GLY A 1 68 ? -2.355 -5.027 -0.886 1.00 97.69 68 GLY A CA 1
ATOM 525 C C . GLY A 1 68 ? -3.127 -5.220 -2.187 1.00 97.69 68 GLY A C 1
ATOM 526 O O . GLY A 1 68 ? -3.699 -6.285 -2.415 1.00 97.69 68 GLY A O 1
ATOM 527 N N . TYR A 1 69 ? -3.027 -4.248 -3.094 1.00 98.25 69 TYR A N 1
ATOM 528 C CA . TYR A 1 69 ? -3.261 -4.447 -4.524 1.00 98.25 69 TYR A CA 1
ATOM 529 C C . TYR A 1 69 ? -1.930 -4.551 -5.265 1.00 98.25 69 TYR A C 1
ATOM 531 O O . TYR A 1 69 ? -1.220 -3.558 -5.439 1.00 98.25 69 TYR A O 1
ATOM 539 N N . VAL A 1 70 ? -1.619 -5.754 -5.749 1.00 96.94 70 VAL A N 1
ATOM 540 C CA . VAL A 1 70 ? -0.518 -5.953 -6.694 1.00 96.94 70 VAL A CA 1
ATOM 541 C C . VAL A 1 70 ? -0.862 -5.233 -7.991 1.00 96.94 70 VAL A C 1
ATOM 543 O O . VAL A 1 70 ? -1.929 -5.440 -8.570 1.00 96.94 70 VAL A O 1
ATOM 546 N N . THR A 1 71 ? 0.053 -4.394 -8.458 1.00 97.31 71 THR A N 1
ATOM 547 C CA . THR A 1 71 ? -0.072 -3.767 -9.772 1.00 97.31 71 THR A CA 1
ATOM 548 C C . THR A 1 71 ? 0.516 -4.701 -10.820 1.00 97.31 71 THR A C 1
ATOM 550 O O . THR A 1 71 ? 1.645 -5.159 -10.679 1.00 97.31 71 THR A O 1
ATOM 553 N N . VAL A 1 72 ? -0.226 -4.970 -11.888 1.00 95.62 72 VAL A N 1
ATOM 554 C CA . VAL A 1 72 ? 0.280 -5.663 -13.079 1.00 95.62 72 VAL A CA 1
ATOM 555 C C . VAL A 1 72 ? 0.261 -4.647 -14.208 1.00 95.62 72 VAL A C 1
ATOM 557 O O . VAL A 1 72 ? -0.779 -4.029 -14.436 1.00 95.62 72 VAL A O 1
ATOM 560 N N . ASN A 1 73 ? 1.383 -4.438 -14.900 1.00 89.69 73 ASN A N 1
ATOM 561 C CA . ASN A 1 73 ? 1.367 -3.588 -16.086 1.00 89.69 73 ASN A CA 1
ATOM 562 C C . ASN A 1 73 ? 1.026 -4.452 -17.316 1.00 89.69 73 ASN A C 1
ATOM 564 O O . ASN A 1 73 ? 1.680 -5.454 -17.569 1.00 89.69 73 ASN A O 1
ATOM 568 N N . PRO A 1 74 ? -0.030 -4.091 -18.063 1.00 86.69 74 PRO A N 1
ATOM 569 C CA . PRO A 1 74 ? -0.598 -4.937 -19.112 1.00 86.69 74 PRO A CA 1
ATOM 570 C C . PRO A 1 74 ? 0.223 -4.960 -20.411 1.00 86.69 74 PRO A C 1
ATOM 572 O O . PRO A 1 74 ? -0.206 -5.563 -21.392 1.00 86.69 74 PRO A O 1
ATOM 575 N N . ILE A 1 75 ? 1.346 -4.240 -20.463 1.00 84.69 75 ILE A N 1
ATOM 576 C CA . ILE A 1 75 ? 2.240 -4.174 -21.626 1.00 84.69 75 ILE A CA 1
ATOM 577 C C . ILE A 1 75 ? 3.284 -5.306 -21.584 1.00 84.69 75 ILE A C 1
ATOM 579 O O . ILE A 1 75 ? 3.949 -5.553 -22.591 1.00 84.69 75 ILE A O 1
ATOM 583 N N . PHE A 1 76 ? 3.411 -6.008 -20.455 1.00 64.81 76 PHE A N 1
ATOM 584 C CA . PHE A 1 76 ? 4.255 -7.190 -20.296 1.00 64.81 76 PHE A CA 1
ATOM 585 C C . PHE A 1 76 ? 3.451 -8.448 -19.964 1.00 64.81 76 PHE A C 1
ATOM 587 O O . PHE A 1 76 ? 2.370 -8.330 -19.344 1.00 64.81 76 PHE A O 1
#

Foldseek 3Di:
DAEAEDDEAAWDPDPVTDHDALVRVVVVCVVVVHQAYEYEYNCLVPPNLVVSQVSVVVRCVVDPRYHYDR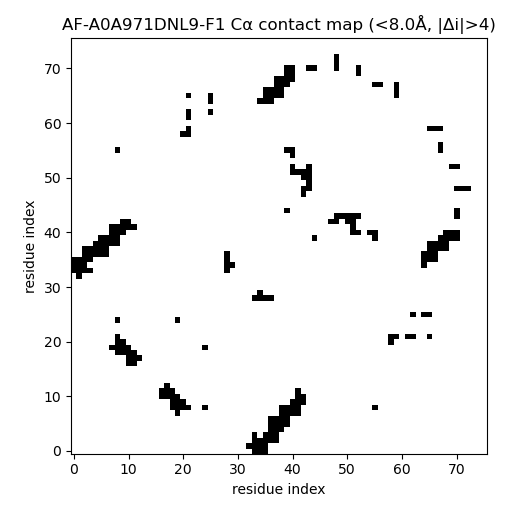DDDPVD